Protein AF-A0A2V8MCE2-F1 (afdb_monomer)

Structure (mmCIF, N/CA/C/O backbone):
data_AF-A0A2V8MCE2-F1
#
_entry.id   AF-A0A2V8MCE2-F1
#
loop_
_atom_site.group_PDB
_atom_site.id
_atom_site.type_symbol
_atom_site.label_atom_id
_atom_site.label_alt_id
_atom_site.label_comp_id
_atom_site.label_asym_id
_atom_site.label_entity_id
_atom_site.label_seq_id
_atom_site.pdbx_PDB_ins_code
_atom_site.Cartn_x
_atom_site.Cartn_y
_atom_site.Cartn_z
_atom_site.occupancy
_atom_site.B_iso_or_equiv
_atom_site.auth_seq_id
_atom_site.auth_comp_id
_atom_site.auth_asym_id
_atom_site.auth_atom_id
_atom_site.pdbx_PDB_model_num
ATOM 1 N N . MET A 1 1 ? 3.699 24.117 21.469 1.00 47.53 1 MET A N 1
ATOM 2 C CA . MET A 1 1 ? 4.068 23.188 22.551 1.00 47.53 1 MET A CA 1
ATOM 3 C C . MET A 1 1 ? 2.781 22.724 23.207 1.00 47.53 1 MET A C 1
ATOM 5 O O . MET A 1 1 ? 2.447 23.322 24.200 1.00 47.53 1 MET A O 1
ATOM 9 N N . GLU A 1 2 ? 2.053 21.762 22.623 1.00 52.28 2 GLU A N 1
ATOM 10 C CA . GLU A 1 2 ? 0.957 20.986 23.254 1.00 52.28 2 GLU A CA 1
ATOM 11 C C . GLU A 1 2 ? 0.641 19.793 22.329 1.00 52.28 2 GLU A C 1
ATOM 13 O O . GLU A 1 2 ? -0.232 19.863 21.475 1.00 52.28 2 GLU A O 1
ATOM 18 N N . VAL A 1 3 ? 1.436 18.722 22.402 1.00 53.00 3 VAL A N 1
ATOM 19 C CA . VAL A 1 3 ? 1.158 17.451 21.686 1.00 53.00 3 VAL A CA 1
ATOM 20 C C . VAL 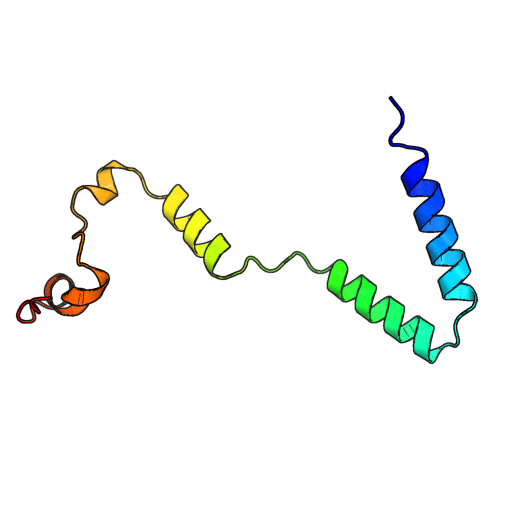A 1 3 ? 1.018 16.274 22.657 1.00 53.00 3 VAL A C 1
ATOM 22 O O . VAL A 1 3 ? 0.614 15.188 22.266 1.00 53.00 3 VAL A O 1
ATOM 25 N N . PHE A 1 4 ? 1.310 16.501 23.941 1.00 46.31 4 PHE A N 1
ATOM 26 C CA . PHE A 1 4 ? 1.357 15.466 24.973 1.00 46.31 4 PHE A CA 1
ATOM 27 C C . PHE A 1 4 ? 0.013 15.232 25.686 1.00 46.31 4 PHE A C 1
ATOM 29 O O . PHE A 1 4 ? -0.128 14.216 26.353 1.00 46.31 4 PHE A O 1
ATOM 36 N N . ASP A 1 5 ? -0.983 16.110 25.512 1.00 50.69 5 ASP A N 1
ATOM 37 C CA . ASP A 1 5 ? -2.267 16.035 26.239 1.00 50.69 5 ASP A CA 1
ATOM 38 C C . ASP A 1 5 ? -3.385 15.314 25.446 1.00 50.69 5 ASP A C 1
ATOM 40 O O . ASP A 1 5 ? -4.334 14.761 25.995 1.00 50.69 5 ASP A O 1
ATOM 44 N N . VAL A 1 6 ? -3.262 15.243 24.115 1.00 56.44 6 VAL A N 1
ATOM 45 C 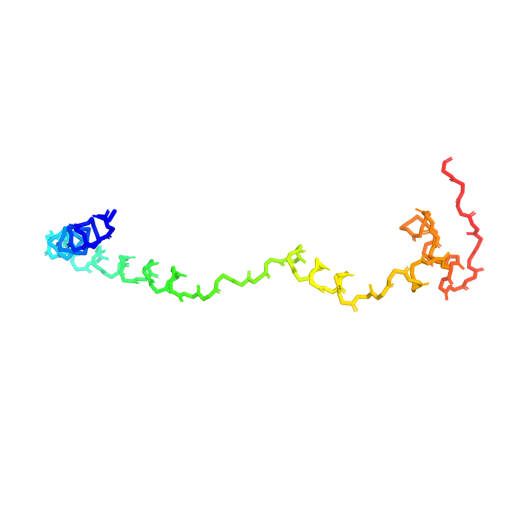CA . VAL A 1 6 ? -4.275 14.601 23.254 1.00 56.44 6 VAL A CA 1
ATOM 46 C C . VAL A 1 6 ? -4.151 13.072 23.269 1.00 56.44 6 VAL A C 1
ATOM 48 O O . VAL A 1 6 ? -5.165 12.379 23.259 1.00 56.44 6 VAL A O 1
ATOM 51 N N . ALA A 1 7 ? -2.926 12.539 23.319 1.00 55.72 7 ALA A N 1
ATOM 52 C CA . ALA A 1 7 ? -2.673 11.096 23.275 1.00 55.72 7 ALA A CA 1
ATOM 53 C C . ALA A 1 7 ? -3.158 10.374 24.544 1.00 55.72 7 ALA A C 1
ATOM 55 O O . ALA A 1 7 ? -3.850 9.363 24.432 1.00 55.72 7 ALA A O 1
ATOM 56 N N . ALA A 1 8 ? -2.888 10.945 25.726 1.00 59.72 8 ALA A N 1
ATOM 57 C CA . ALA A 1 8 ? -3.360 10.410 27.007 1.00 59.72 8 ALA A CA 1
ATOM 58 C C . ALA A 1 8 ? -4.897 10.301 27.043 1.00 59.72 8 ALA A C 1
ATOM 60 O O . ALA A 1 8 ? -5.455 9.287 27.449 1.00 59.72 8 ALA A O 1
ATOM 61 N N . ASN A 1 9 ? -5.592 11.301 26.489 1.00 80.06 9 ASN A N 1
ATOM 62 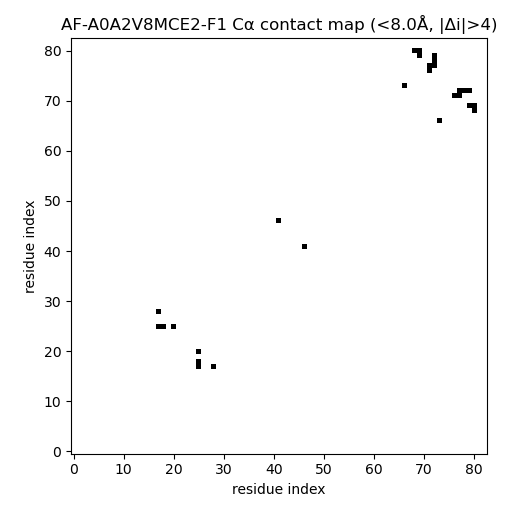C CA . ASN A 1 9 ? -7.051 11.311 26.408 1.00 80.06 9 ASN A CA 1
ATOM 63 C C . ASN A 1 9 ? -7.620 10.211 25.489 1.00 80.06 9 ASN A C 1
ATOM 65 O O . ASN A 1 9 ? -8.724 9.722 25.721 1.00 80.06 9 ASN A O 1
ATOM 69 N N . ILE A 1 10 ? -6.912 9.833 24.421 1.00 88.31 10 ILE A N 1
ATOM 70 C CA . ILE A 1 10 ? -7.400 8.822 23.470 1.00 88.31 10 ILE A CA 1
ATOM 71 C C . ILE A 1 10 ? -7.193 7.411 24.024 1.00 88.31 10 ILE A C 1
ATOM 73 O O . ILE A 1 10 ? -8.112 6.596 23.937 1.00 88.31 10 ILE A O 1
ATOM 77 N N . GLU A 1 11 ? -6.029 7.132 24.614 1.00 88.12 11 GLU A N 1
ATOM 78 C CA . GLU A 1 11 ? -5.721 5.828 25.209 1.00 88.12 11 GLU A CA 1
ATOM 79 C C . GLU A 1 11 ? -6.705 5.480 26.333 1.00 88.12 11 GLU A C 1
ATOM 81 O O . GLU A 1 11 ? -7.346 4.426 26.294 1.00 88.12 11 GLU A O 1
ATOM 86 N N . ASP A 1 12 ? -6.917 6.405 27.272 1.00 91.56 12 ASP A N 1
ATOM 87 C CA . ASP A 1 12 ? -7.833 6.196 28.395 1.00 91.56 12 ASP A CA 1
ATOM 88 C C . ASP A 1 12 ? -9.273 5.944 27.921 1.00 91.56 12 ASP A C 1
ATOM 90 O O . ASP A 1 12 ? -9.941 5.011 28.385 1.00 91.56 12 ASP A O 1
ATOM 94 N N . LYS A 1 13 ? -9.744 6.716 26.932 1.00 91.62 13 LYS A N 1
ATOM 95 C CA . LYS A 1 13 ? -11.074 6.534 26.327 1.00 91.62 13 LYS A CA 1
ATOM 96 C C . LYS A 1 13 ? -11.214 5.197 25.606 1.00 91.62 13 LYS A C 1
ATOM 98 O O . LYS A 1 13 ? -12.283 4.585 25.666 1.00 91.62 13 LYS A O 1
ATOM 103 N N . LEU A 1 14 ? -10.168 4.740 24.917 1.00 91.88 14 LEU A N 1
ATOM 104 C CA . LEU A 1 14 ? -10.161 3.433 24.260 1.00 91.88 14 LEU A CA 1
ATOM 105 C C . LEU A 1 14 ? -10.256 2.313 25.295 1.00 91.88 14 LEU A C 1
ATOM 107 O O . LEU A 1 14 ? -11.115 1.439 25.161 1.00 91.88 14 LEU A O 1
ATOM 111 N N . ILE A 1 15 ? -9.448 2.372 26.356 1.00 93.62 15 ILE A N 1
ATOM 112 C CA . ILE A 1 15 ? -9.462 1.382 27.440 1.00 93.62 15 ILE A CA 1
ATOM 113 C C . ILE A 1 15 ? -10.842 1.331 28.105 1.00 93.62 15 ILE A C 1
ATOM 115 O O . ILE A 1 15 ? -11.397 0.243 28.287 1.00 93.62 15 ILE A O 1
ATOM 119 N N . GLU A 1 16 ? -11.425 2.483 28.443 1.00 94.44 16 GLU A N 1
ATOM 120 C CA . GLU A 1 16 ? -12.769 2.556 29.026 1.00 94.44 16 GLU A CA 1
ATOM 12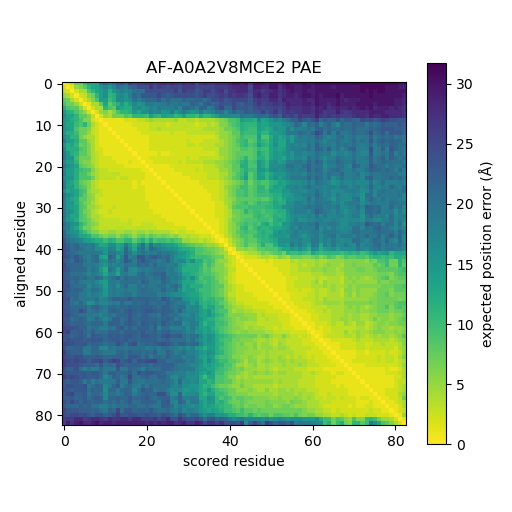1 C C . GLU A 1 16 ? -13.815 1.930 28.093 1.00 94.44 16 GLU A C 1
ATOM 123 O O . GLU A 1 16 ? -14.624 1.090 28.510 1.00 94.44 16 GLU A O 1
ATOM 128 N N . ARG A 1 17 ? -13.773 2.279 26.802 1.00 94.44 17 ARG A N 1
ATOM 129 C CA . ARG A 1 17 ? -14.748 1.781 25.834 1.00 94.44 17 ARG A CA 1
ATOM 130 C C . ARG A 1 17 ? -14.621 0.281 25.623 1.00 94.44 17 ARG A C 1
ATOM 132 O O . ARG A 1 17 ? -15.653 -0.389 25.628 1.00 94.44 17 ARG A O 1
ATOM 139 N N . VAL A 1 18 ? -13.406 -0.250 25.502 1.00 96.38 18 VAL A N 1
ATOM 140 C CA . VAL A 1 18 ? -13.154 -1.692 25.353 1.00 96.38 18 VAL A CA 1
ATOM 141 C C . VAL A 1 18 ? -13.635 -2.459 26.582 1.00 96.38 18 VAL A C 1
ATOM 143 O O . VAL A 1 18 ? -14.327 -3.464 26.430 1.00 96.38 18 VAL A O 1
ATOM 146 N N . ARG A 1 19 ? -13.384 -1.949 27.796 1.00 95.19 19 ARG A N 1
ATOM 147 C CA . ARG A 1 19 ? -13.879 -2.566 29.041 1.00 95.19 19 ARG A CA 1
ATOM 148 C C . ARG A 1 19 ? -15.406 -2.686 29.086 1.00 95.19 19 ARG A C 1
ATOM 150 O O . ARG A 1 19 ? -15.914 -3.640 29.665 1.00 95.19 19 ARG A O 1
ATOM 157 N N . SER A 1 20 ? -16.133 -1.752 28.466 1.00 96.25 20 SER A N 1
ATOM 158 C CA . SER A 1 20 ? -17.605 -1.777 28.391 1.00 96.25 20 SER A CA 1
ATOM 159 C C . SER A 1 20 ? -18.182 -2.777 27.374 1.00 96.25 20 SER A C 1
ATOM 161 O O . SER A 1 20 ? -19.396 -2.987 27.342 1.00 96.25 20 SER A O 1
ATOM 163 N N . LEU A 1 21 ? -17.351 -3.362 26.505 1.00 96.44 21 LEU A N 1
ATOM 164 C CA . LEU A 1 21 ? -17.796 -4.283 25.460 1.00 96.44 21 LEU A CA 1
ATOM 165 C C . LEU A 1 21 ? -17.970 -5.710 25.992 1.00 96.44 21 LEU A C 1
ATOM 167 O O . LEU A 1 21 ? -17.313 -6.125 26.942 1.00 96.44 21 LEU A O 1
ATOM 171 N N . ALA A 1 22 ? -18.829 -6.482 25.325 1.00 97.69 22 ALA A N 1
ATOM 172 C CA . ALA A 1 22 ? -18.934 -7.920 25.546 1.00 97.69 22 ALA A CA 1
ATOM 173 C C . ALA A 1 22 ? -17.639 -8.648 25.107 1.00 97.69 22 ALA A C 1
ATOM 175 O O . ALA A 1 22 ? -16.921 -8.126 24.247 1.00 97.69 22 ALA A O 1
ATOM 176 N N . PRO A 1 23 ? -17.317 -9.834 25.666 1.00 95.81 23 PRO A N 1
ATOM 177 C CA . PRO A 1 23 ? -16.034 -10.508 25.424 1.00 95.81 23 PRO A CA 1
ATOM 178 C C . PRO A 1 23 ? -15.726 -10.808 23.948 1.00 95.81 23 PRO A C 1
ATOM 180 O O . PRO A 1 23 ? -14.583 -10.691 23.516 1.00 95.81 23 PRO A O 1
ATOM 183 N N . ASP A 1 24 ? -16.744 -11.149 23.160 1.00 96.19 24 ASP A N 1
ATOM 184 C CA . ASP A 1 24 ? -16.651 -11.363 21.711 1.00 96.19 24 ASP A CA 1
ATOM 185 C C . ASP A 1 24 ? -16.207 -10.093 20.973 1.00 96.19 24 ASP A C 1
ATOM 187 O O . ASP A 1 24 ? -15.347 -10.131 20.094 1.00 96.19 24 ASP A O 1
ATOM 191 N N . LYS A 1 25 ? -16.732 -8.940 21.389 1.00 95.56 25 LYS A N 1
ATOM 192 C CA . LYS A 1 25 ? -16.360 -7.639 20.829 1.00 95.56 25 LYS A CA 1
ATOM 193 C C . LYS A 1 25 ? -14.994 -7.166 21.316 1.00 95.56 25 LYS A C 1
ATOM 195 O O . LYS A 1 25 ? -14.289 -6.517 20.555 1.00 95.56 25 LYS A O 1
ATOM 200 N N . GLN A 1 26 ? -14.604 -7.498 22.548 1.00 96.56 26 GLN A N 1
ATOM 201 C CA . GLN A 1 26 ? -13.245 -7.238 23.037 1.00 96.56 26 GLN A CA 1
ATOM 202 C C . GLN A 1 26 ? -12.208 -8.007 22.211 1.00 96.56 26 GLN A C 1
ATOM 204 O O . GLN A 1 26 ? -11.200 -7.423 21.823 1.00 96.56 26 GLN A O 1
ATOM 209 N N . ARG A 1 27 ? -12.486 -9.278 21.879 1.00 94.75 27 ARG A N 1
ATOM 210 C CA . ARG A 1 27 ? -11.641 -10.071 20.974 1.00 94.75 27 ARG A CA 1
ATOM 211 C C . ARG A 1 27 ? -11.520 -9.412 19.599 1.00 94.75 27 ARG A C 1
ATOM 213 O O . ARG A 1 27 ? -10.408 -9.215 19.142 1.00 94.75 27 ARG A O 1
ATOM 220 N N . ALA A 1 28 ? -12.633 -8.996 18.994 1.00 94.25 28 ALA A N 1
ATOM 221 C CA . ALA A 1 28 ? -12.600 -8.338 17.686 1.00 94.25 28 ALA A CA 1
ATOM 222 C C . ALA A 1 28 ? -11.779 -7.033 17.681 1.00 94.25 28 ALA A C 1
ATOM 224 O O . ALA A 1 28 ? -11.120 -6.722 16.693 1.00 94.25 28 ALA A O 1
ATOM 225 N N . VAL A 1 29 ? -11.806 -6.263 18.777 1.00 95.12 29 VAL A N 1
ATOM 226 C CA . VAL A 1 29 ? -10.961 -5.065 18.908 1.00 95.12 29 VAL A CA 1
ATOM 227 C C . VAL A 1 29 ? -9.486 -5.436 19.039 1.00 95.12 29 VAL A C 1
ATOM 229 O O . VAL A 1 29 ? -8.657 -4.763 18.440 1.00 95.12 29 VAL A O 1
ATOM 232 N N . LEU A 1 30 ? -9.158 -6.487 19.797 1.00 94.19 30 LEU A N 1
ATOM 233 C CA . LEU A 1 30 ? -7.781 -6.968 19.902 1.00 94.19 30 LEU A CA 1
ATOM 234 C C . LEU A 1 30 ? -7.238 -7.373 18.528 1.00 94.19 30 LEU A C 1
ATOM 236 O O . LEU A 1 30 ? -6.191 -6.871 18.141 1.00 94.19 30 LEU A O 1
ATOM 240 N N . ASP A 1 31 ? -7.989 -8.181 17.778 1.00 93.69 31 ASP A N 1
ATOM 241 C CA . ASP A 1 31 ? -7.583 -8.639 16.444 1.00 93.69 31 ASP A CA 1
ATOM 242 C C . ASP A 1 31 ? -7.349 -7.446 15.490 1.00 93.69 31 ASP A C 1
ATOM 244 O O . ASP A 1 31 ? -6.388 -7.423 14.727 1.00 93.69 31 ASP A O 1
ATOM 248 N N . PHE A 1 32 ? -8.188 -6.406 15.572 1.00 92.56 32 PHE A N 1
ATOM 249 C CA . PHE A 1 32 ? -8.014 -5.175 14.794 1.00 92.56 32 PHE A CA 1
ATOM 250 C C . PHE A 1 32 ? -6.775 -4.367 15.206 1.00 92.56 32 PHE A C 1
ATOM 252 O O . PHE A 1 32 ? -6.082 -3.820 14.355 1.00 92.56 32 PHE A O 1
ATOM 259 N N . VAL A 1 33 ? -6.491 -4.259 16.506 1.00 92.44 33 VAL A N 1
ATOM 260 C CA . VAL A 1 33 ? -5.289 -3.561 16.989 1.00 92.44 33 VAL A CA 1
ATOM 261 C C . VAL A 1 33 ? -4.023 -4.326 16.604 1.00 92.44 33 VAL A C 1
ATOM 263 O O . VAL A 1 33 ? -3.023 -3.692 16.282 1.00 92.44 33 VAL A O 1
ATOM 266 N N . GLU A 1 34 ? -4.064 -5.659 16.613 1.00 89.88 34 GLU A N 1
ATOM 267 C CA . GLU A 1 34 ? -2.966 -6.506 16.138 1.00 89.88 34 GLU A CA 1
ATOM 268 C C . GLU A 1 34 ? -2.709 -6.293 14.637 1.00 89.88 34 GLU A C 1
ATOM 270 O O . GLU A 1 34 ? -1.561 -6.064 14.269 1.00 89.88 34 GLU A O 1
ATOM 275 N N . ASP A 1 35 ? -3.755 -6.241 13.805 1.00 87.94 35 ASP A N 1
ATOM 276 C CA . ASP A 1 35 ? -3.657 -5.911 12.369 1.00 87.94 35 ASP A CA 1
ATOM 277 C C . ASP A 1 35 ? -3.080 -4.503 12.132 1.00 87.94 35 ASP A C 1
ATOM 279 O O . ASP A 1 35 ? -2.185 -4.315 11.314 1.00 87.94 35 ASP A O 1
ATOM 283 N N . LEU A 1 36 ? -3.514 -3.506 12.912 1.00 86.06 36 LEU A N 1
ATOM 284 C CA . LEU A 1 36 ? -2.948 -2.151 12.854 1.00 86.06 36 LEU A CA 1
ATOM 285 C C . LEU A 1 36 ? -1.485 -2.073 13.312 1.00 86.06 36 LEU A C 1
ATOM 287 O O . LEU A 1 36 ? -0.766 -1.154 12.914 1.00 86.06 36 LEU A O 1
ATOM 291 N N . ALA A 1 37 ? -1.070 -2.962 14.214 1.00 84.81 37 ALA A N 1
ATOM 292 C CA . ALA A 1 37 ? 0.295 -3.023 14.720 1.00 84.81 37 ALA A CA 1
ATOM 293 C C . ALA A 1 37 ? 1.227 -3.786 13.771 1.00 84.81 37 ALA A C 1
ATOM 295 O O . ALA A 1 37 ? 2.451 -3.649 13.895 1.00 84.81 37 ALA A O 1
ATOM 296 N N . GLU A 1 38 ? 0.683 -4.569 12.831 1.00 82.50 38 GLU A N 1
ATOM 297 C CA . GLU A 1 38 ? 1.490 -5.120 11.756 1.00 82.50 38 GLU A CA 1
ATOM 298 C C . GLU A 1 38 ? 2.084 -3.962 10.941 1.00 82.50 38 GLU A C 1
ATOM 300 O O . GLU A 1 38 ? 1.379 -3.022 10.563 1.00 82.50 38 GLU A O 1
ATOM 305 N N . PRO A 1 39 ? 3.404 -3.973 10.683 1.00 75.88 39 PRO A N 1
ATOM 306 C CA . PRO A 1 39 ? 4.007 -2.950 9.849 1.00 75.88 39 PRO A CA 1
ATOM 307 C C . PRO A 1 39 ? 3.304 -2.974 8.496 1.00 75.88 39 PRO A C 1
ATOM 309 O O . PRO A 1 39 ? 3.210 -4.049 7.899 1.00 75.88 39 PRO A O 1
ATOM 312 N N . GLU A 1 40 ? 2.848 -1.810 8.010 1.00 70.88 40 GLU A N 1
ATOM 313 C CA . GLU A 1 40 ? 2.249 -1.701 6.679 1.00 70.88 40 GLU A CA 1
ATOM 314 C C . GLU A 1 40 ? 3.155 -2.432 5.692 1.00 70.88 40 GLU A C 1
ATOM 316 O O . GLU A 1 40 ? 4.290 -2.020 5.413 1.00 70.88 40 GLU A O 1
ATOM 321 N N . SER A 1 41 ? 2.685 -3.585 5.209 1.00 70.50 41 SER A N 1
ATOM 322 C CA . SER A 1 41 ? 3.442 -4.326 4.222 1.00 70.50 41 SER A CA 1
ATOM 323 C C . SER A 1 41 ? 3.535 -3.399 3.018 1.00 70.50 41 SER A C 1
ATOM 325 O O . SER A 1 41 ? 2.506 -3.026 2.450 1.00 70.50 41 SER A O 1
ATOM 327 N N . LYS A 1 42 ? 4.755 -2.957 2.679 1.00 74.88 42 LYS A N 1
ATOM 328 C CA . LYS A 1 42 ? 4.957 -2.039 1.555 1.00 74.88 42 LYS A CA 1
ATOM 329 C C . LYS A 1 42 ? 4.204 -2.599 0.362 1.00 74.88 42 LYS A C 1
ATOM 331 O O . LYS A 1 42 ? 4.459 -3.743 -0.050 1.00 74.88 42 LYS A O 1
ATOM 336 N N . ASN A 1 43 ? 3.256 -1.826 -0.156 1.00 83.06 43 ASN A N 1
ATOM 337 C CA . ASN A 1 43 ? 2.515 -2.264 -1.323 1.00 83.06 43 ASN A CA 1
ATOM 338 C C . ASN A 1 43 ? 3.498 -2.391 -2.505 1.00 83.06 43 ASN A C 1
ATOM 340 O O . ASN A 1 43 ? 4.653 -1.955 -2.449 1.00 83.06 43 ASN A O 1
ATOM 344 N N . LEU A 1 44 ? 3.057 -3.033 -3.585 1.00 83.25 44 LEU A N 1
ATOM 345 C CA . LEU A 1 44 ? 3.911 -3.247 -4.752 1.00 83.25 44 LEU A CA 1
ATOM 346 C C . LEU A 1 44 ? 4.502 -1.930 -5.292 1.00 83.25 44 LEU A C 1
ATOM 348 O O . LEU A 1 44 ? 5.655 -1.915 -5.713 1.00 83.25 44 LEU A O 1
ATOM 352 N N . TRP A 1 45 ? 3.750 -0.830 -5.230 1.00 87.88 45 TRP A N 1
ATOM 353 C CA . TRP A 1 45 ? 4.192 0.477 -5.714 1.00 87.88 45 TRP A CA 1
ATOM 354 C C . TRP A 1 45 ? 5.279 1.096 -4.848 1.00 87.88 45 TRP A C 1
ATOM 356 O O . TRP A 1 45 ? 6.228 1.650 -5.397 1.00 87.88 45 TRP A O 1
ATOM 366 N N . ASP A 1 46 ? 5.187 0.968 -3.526 1.00 88.44 46 ASP A N 1
ATOM 367 C CA . ASP A 1 46 ? 6.229 1.454 -2.620 1.00 88.44 46 ASP A CA 1
ATOM 368 C C . ASP A 1 46 ? 7.523 0.661 -2.812 1.00 88.44 46 ASP A C 1
ATOM 370 O O . ASP A 1 46 ? 8.600 1.246 -2.898 1.00 88.44 46 ASP A O 1
ATOM 374 N N . LYS A 1 47 ? 7.419 -0.658 -3.017 1.00 88.62 47 LYS A N 1
ATOM 375 C CA . LYS A 1 47 ? 8.580 -1.495 -3.358 1.00 88.62 47 LYS A CA 1
ATOM 376 C C . LYS A 1 47 ? 9.208 -1.101 -4.697 1.00 88.62 47 LYS A C 1
ATOM 378 O O . LYS A 1 47 ? 10.428 -1.021 -4.791 1.00 88.62 47 LYS A O 1
ATOM 383 N N . ILE A 1 48 ? 8.397 -0.847 -5.730 1.00 89.56 48 ILE A N 1
ATOM 384 C CA . ILE A 1 48 ? 8.893 -0.382 -7.035 1.00 89.56 48 ILE A CA 1
ATOM 385 C C . ILE A 1 48 ? 9.580 0.977 -6.885 1.00 89.56 48 ILE A C 1
ATOM 387 O O . ILE A 1 48 ? 10.676 1.153 -7.409 1.00 89.56 48 ILE A O 1
ATOM 391 N N . ARG A 1 49 ? 8.974 1.921 -6.154 1.00 90.00 49 ARG A N 1
ATOM 392 C CA . ARG A 1 49 ? 9.536 3.262 -5.946 1.00 90.00 49 ARG A CA 1
ATOM 393 C C . ARG A 1 49 ? 10.913 3.196 -5.290 1.00 90.00 49 ARG A C 1
ATOM 395 O O . ARG A 1 49 ? 11.844 3.802 -5.803 1.00 90.00 49 ARG A O 1
ATOM 402 N N . GLU A 1 50 ? 11.056 2.403 -4.233 1.00 91.06 50 GLU A N 1
ATOM 40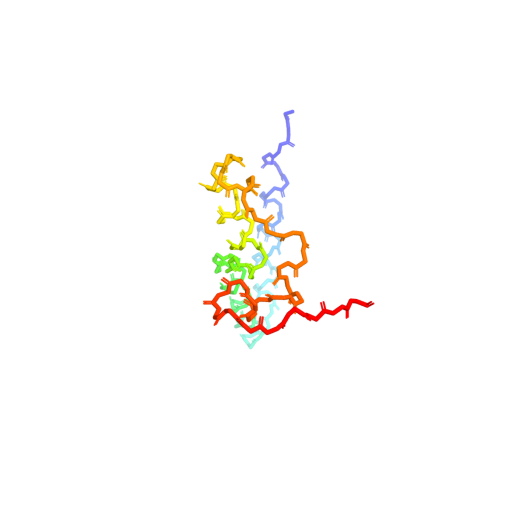3 C CA . GLU A 1 50 ? 12.340 2.215 -3.544 1.00 91.06 50 GLU A CA 1
ATOM 404 C C . GLU A 1 50 ? 13.422 1.635 -4.459 1.00 91.06 50 GLU A C 1
ATOM 406 O O . GLU A 1 50 ? 14.571 2.073 -4.423 1.00 91.06 50 GLU A O 1
ATOM 411 N N . ILE A 1 51 ? 13.061 0.675 -5.316 1.00 90.56 51 ILE A N 1
ATOM 412 C CA . ILE A 1 51 ? 13.994 0.126 -6.306 1.00 90.56 51 ILE A CA 1
ATOM 413 C C . ILE A 1 51 ? 14.394 1.212 -7.307 1.00 90.56 51 ILE A C 1
ATOM 415 O O . ILE A 1 51 ? 15.584 1.387 -7.554 1.00 90.56 51 ILE A O 1
ATOM 419 N N . MET A 1 52 ? 13.434 1.966 -7.847 1.00 89.44 52 MET A N 1
ATOM 420 C CA . MET A 1 52 ? 13.702 3.033 -8.818 1.00 89.44 52 MET A CA 1
ATOM 421 C C . MET A 1 52 ? 14.610 4.127 -8.240 1.00 89.44 52 MET A C 1
ATOM 423 O O . MET A 1 52 ? 15.518 4.581 -8.928 1.00 89.44 52 MET A O 1
ATOM 427 N N . GLU A 1 53 ? 14.408 4.509 -6.976 1.00 91.44 53 GLU A N 1
ATOM 428 C CA . GLU A 1 53 ? 15.251 5.482 -6.264 1.00 91.44 53 GLU A CA 1
ATOM 429 C C . GLU A 1 53 ? 16.686 4.981 -6.035 1.00 91.44 53 GLU A C 1
ATOM 431 O O . GLU A 1 53 ? 17.614 5.783 -5.948 1.00 91.44 53 GLU A O 1
ATOM 436 N N . SER A 1 54 ? 16.888 3.662 -5.959 1.00 92.44 54 SER A N 1
ATOM 437 C CA . SER A 1 54 ? 18.218 3.063 -5.788 1.00 92.44 54 SER A CA 1
ATOM 438 C C . SER A 1 54 ? 19.049 3.001 -7.078 1.00 92.44 54 SER A C 1
ATOM 440 O O . SER A 1 54 ? 20.249 2.721 -7.019 1.00 92.44 54 SER A O 1
ATOM 442 N N . VAL A 1 55 ? 18.436 3.257 -8.240 1.00 91.56 55 VAL A N 1
ATOM 443 C CA . VAL A 1 55 ? 19.092 3.177 -9.551 1.00 91.56 55 VAL A CA 1
ATOM 444 C C . VAL A 1 55 ? 19.602 4.565 -9.971 1.00 91.56 55 VAL A C 1
ATOM 446 O O . VAL A 1 55 ? 18.797 5.492 -10.080 1.00 91.56 55 VAL A O 1
ATOM 449 N N . PRO A 1 56 ? 20.911 4.731 -10.252 1.00 93.44 56 PRO A N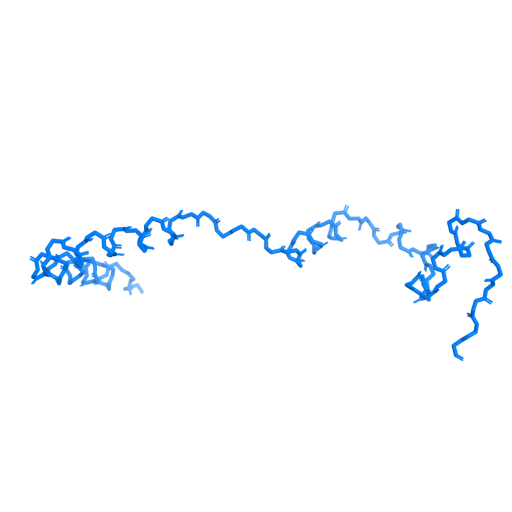 1
ATOM 450 C CA . PRO A 1 56 ? 21.468 6.007 -10.702 1.00 93.44 56 PRO A CA 1
ATOM 451 C C . PRO A 1 56 ? 20.817 6.531 -11.998 1.00 93.44 56 PRO A C 1
ATOM 453 O O . PRO A 1 56 ? 20.492 5.720 -12.870 1.00 93.44 56 PRO A O 1
ATOM 456 N N . PRO A 1 57 ? 20.668 7.860 -12.176 1.00 88.25 57 PRO A N 1
ATOM 457 C CA . PRO A 1 57 ? 20.091 8.459 -13.384 1.00 88.25 57 PRO A CA 1
ATOM 458 C C . PRO A 1 57 ? 20.740 7.984 -14.689 1.00 88.25 57 PRO A C 1
ATOM 460 O O . PRO A 1 57 ? 20.046 7.743 -15.673 1.00 88.25 57 PRO A O 1
ATOM 463 N N . GLU A 1 58 ? 22.058 7.789 -14.684 1.00 92.62 58 GLU A N 1
ATOM 464 C CA . GLU A 1 58 ? 22.844 7.399 -15.858 1.00 92.62 58 GLU A CA 1
ATOM 465 C C . GLU A 1 58 ? 22.473 5.993 -16.354 1.00 92.62 58 GLU A C 1
ATOM 467 O O . GLU A 1 58 ? 22.571 5.697 -17.544 1.00 92.62 58 GLU A O 1
ATOM 472 N N . ALA A 1 59 ? 21.988 5.120 -15.463 1.00 88.50 59 ALA A N 1
ATOM 473 C CA . ALA A 1 59 ? 21.524 3.787 -15.841 1.00 88.50 59 ALA A CA 1
ATOM 474 C C . ALA A 1 59 ? 20.231 3.829 -16.676 1.00 88.50 59 ALA A C 1
ATOM 476 O O . ALA A 1 59 ? 19.932 2.875 -17.397 1.00 88.50 59 ALA A O 1
ATOM 477 N N . TRP A 1 60 ? 19.483 4.937 -16.627 1.00 89.00 60 TRP A N 1
ATOM 478 C CA . TRP A 1 60 ? 18.249 5.113 -17.389 1.00 89.00 60 TRP A CA 1
ATOM 479 C C . TRP A 1 60 ? 18.480 5.614 -18.819 1.00 89.00 60 TRP A C 1
ATOM 481 O O . TRP A 1 60 ? 17.596 5.434 -19.654 1.00 89.00 60 TRP A O 1
ATOM 491 N N . GLU A 1 61 ? 19.654 6.167 -19.143 1.00 90.00 61 GLU A N 1
ATOM 492 C CA . GLU A 1 61 ? 19.934 6.781 -20.456 1.00 90.00 61 GLU A CA 1
ATOM 493 C C . GLU A 1 61 ? 19.801 5.802 -21.635 1.00 90.00 61 GLU A C 1
ATOM 495 O O . GLU A 1 61 ? 19.424 6.197 -22.736 1.00 90.00 61 GLU A O 1
ATOM 500 N N . GLY A 1 62 ? 20.074 4.515 -21.406 1.00 85.81 62 GLY A N 1
ATOM 501 C CA . GLY A 1 62 ? 19.928 3.458 -22.411 1.00 85.81 62 GLY A CA 1
ATOM 502 C C . GLY A 1 62 ? 18.551 2.788 -22.437 1.00 85.81 62 GLY A C 1
ATOM 503 O O . GLY A 1 62 ? 18.356 1.845 -23.205 1.00 85.81 62 GLY A O 1
ATOM 504 N N . THR A 1 63 ? 17.613 3.215 -21.586 1.00 90.31 63 THR A N 1
ATOM 505 C CA . THR A 1 63 ? 16.315 2.547 -21.448 1.00 90.31 63 THR A CA 1
ATOM 506 C C . THR A 1 63 ? 15.345 3.019 -22.535 1.00 90.31 63 THR A C 1
ATOM 508 O O . THR A 1 63 ? 15.135 4.222 -22.694 1.00 90.31 63 THR A O 1
ATOM 511 N N . PRO A 1 64 ? 14.714 2.099 -23.283 1.00 92.06 64 PRO A N 1
ATOM 512 C CA . PRO A 1 64 ? 13.752 2.461 -24.315 1.00 92.06 64 PRO A CA 1
ATOM 513 C C . PRO A 1 64 ? 12.456 3.016 -23.714 1.00 92.06 64 PRO A C 1
ATOM 515 O O . PRO A 1 64 ? 11.889 2.443 -22.782 1.00 92.06 64 PRO A O 1
ATOM 518 N N . THR A 1 65 ? 11.946 4.106 -24.290 1.00 91.69 65 THR A N 1
ATOM 519 C CA . THR A 1 65 ? 10.700 4.762 -23.850 1.00 91.69 65 THR A CA 1
ATOM 520 C C . THR A 1 65 ? 9.456 3.908 -24.088 1.00 91.69 65 THR A C 1
ATOM 522 O O . THR A 1 65 ? 8.459 4.061 -23.392 1.00 91.69 65 THR A O 1
ATOM 525 N N . ASP A 1 66 ? 9.522 2.993 -25.052 1.00 93.81 66 ASP A N 1
ATOM 526 C CA . ASP A 1 66 ? 8.478 2.043 -25.442 1.00 93.81 66 ASP A CA 1
ATOM 527 C C . ASP A 1 66 ? 8.761 0.624 -24.911 1.00 93.81 66 ASP A C 1
ATOM 529 O O . ASP A 1 66 ? 8.217 -0.365 -25.409 1.00 93.81 66 ASP A O 1
ATOM 533 N N . GLY A 1 67 ? 9.617 0.501 -23.890 1.00 91.31 67 GLY A N 1
ATOM 534 C CA . GLY A 1 67 ? 10.052 -0.787 -23.349 1.00 91.31 67 GLY A CA 1
ATOM 535 C C . GLY A 1 67 ? 8.909 -1.679 -22.852 1.00 91.31 67 GLY A C 1
ATOM 536 O O . GLY A 1 67 ? 9.003 -2.897 -22.966 1.00 91.31 67 GLY A O 1
ATOM 537 N N . SER A 1 68 ? 7.805 -1.102 -22.365 1.00 91.56 68 SER A N 1
ATOM 538 C CA . SER A 1 68 ? 6.620 -1.864 -21.935 1.00 91.56 68 SER A CA 1
ATOM 539 C C . SER A 1 68 ? 5.880 -2.539 -23.097 1.00 91.56 68 SER A C 1
ATOM 541 O O . SER A 1 68 ? 5.248 -3.575 -22.901 1.00 91.56 68 SER A O 1
ATOM 543 N N . ILE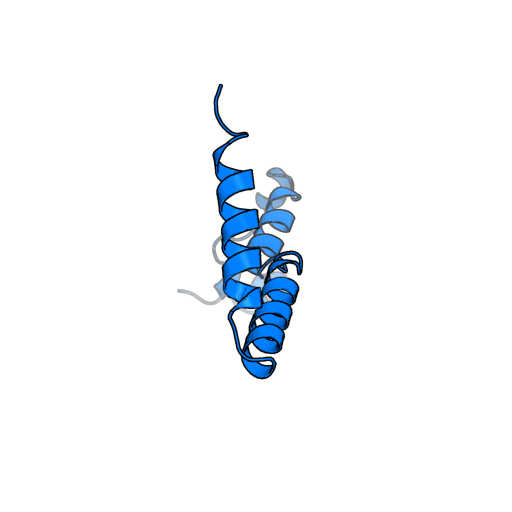 A 1 69 ? 5.976 -1.979 -24.304 1.00 94.50 69 ILE A N 1
ATOM 544 C CA . ILE A 1 69 ? 5.313 -2.471 -25.520 1.00 94.50 69 ILE A CA 1
ATOM 545 C C . ILE A 1 69 ? 6.250 -3.401 -26.293 1.00 94.50 69 ILE A C 1
ATOM 547 O O . ILE A 1 69 ? 5.827 -4.435 -26.815 1.00 94.50 69 ILE A O 1
ATOM 551 N N . ASN A 1 70 ? 7.537 -3.050 -26.322 1.00 95.38 70 ASN A N 1
ATOM 552 C CA . ASN A 1 70 ? 8.576 -3.699 -27.113 1.00 95.38 70 ASN A CA 1
ATOM 553 C C . ASN A 1 70 ? 9.549 -4.547 -26.274 1.00 95.38 70 ASN A C 1
ATOM 555 O O . ASN A 1 70 ? 10.676 -4.796 -26.696 1.00 95.38 70 ASN A O 1
ATOM 559 N N . VAL A 1 71 ? 9.125 -5.044 -25.106 1.00 94.75 71 VAL A N 1
ATOM 560 C CA . VAL A 1 71 ? 9.989 -5.819 -24.193 1.00 94.75 71 VAL A CA 1
ATOM 561 C C . VAL A 1 71 ? 10.665 -7.011 -24.884 1.00 94.75 71 VAL A C 1
ATOM 563 O O . VAL A 1 71 ? 11.871 -7.202 -24.745 1.00 94.75 71 VAL A O 1
ATOM 566 N N . ASP A 1 72 ? 9.928 -7.752 -25.717 1.00 95.00 72 ASP A N 1
ATOM 567 C CA . ASP A 1 72 ? 10.456 -8.918 -26.435 1.00 95.00 72 ASP A CA 1
ATOM 568 C C . ASP A 1 72 ? 11.513 -8.530 -27.478 1.00 95.00 72 ASP A C 1
ATOM 570 O O . ASP A 1 72 ? 12.443 -9.291 -27.751 1.00 95.00 72 ASP A O 1
ATOM 574 N N . HIS A 1 73 ? 11.389 -7.338 -28.065 1.00 95.50 73 HIS A N 1
ATOM 575 C CA . HIS A 1 73 ? 12.377 -6.813 -29.000 1.00 95.50 73 HIS A CA 1
ATOM 576 C C . HIS A 1 73 ? 13.702 -6.543 -28.282 1.00 95.50 73 HIS A C 1
ATOM 578 O O . HIS A 1 73 ? 14.751 -6.991 -28.741 1.00 95.50 73 HIS A O 1
ATOM 584 N N . TYR A 1 74 ? 13.653 -5.883 -27.124 1.00 92.75 74 TYR A N 1
ATOM 585 C CA . TYR A 1 74 ? 14.853 -5.502 -26.378 1.00 92.75 74 TYR A CA 1
ATOM 586 C C . TYR A 1 74 ? 15.506 -6.663 -25.622 1.00 92.75 74 TYR A C 1
ATOM 588 O O . TYR A 1 74 ? 16.730 -6.701 -25.518 1.00 92.75 74 TYR A O 1
ATOM 596 N N . LEU A 1 75 ? 14.719 -7.615 -25.113 1.00 94.19 75 LEU A N 1
ATOM 597 C CA . LEU A 1 75 ? 15.251 -8.756 -24.359 1.00 94.19 75 LEU A CA 1
ATOM 598 C C . LEU A 1 75 ? 15.609 -9.953 -25.245 1.00 94.19 75 LEU A C 1
ATOM 600 O O . LEU A 1 75 ? 16.545 -10.684 -24.923 1.00 94.19 75 LEU A O 1
ATOM 604 N N . TYR A 1 76 ? 14.880 -10.165 -26.344 1.00 95.31 76 TYR A N 1
ATOM 605 C CA . TYR A 1 76 ? 14.985 -11.391 -27.146 1.00 95.31 76 TYR A CA 1
ATOM 606 C C . TYR A 1 76 ? 15.214 -11.148 -28.645 1.00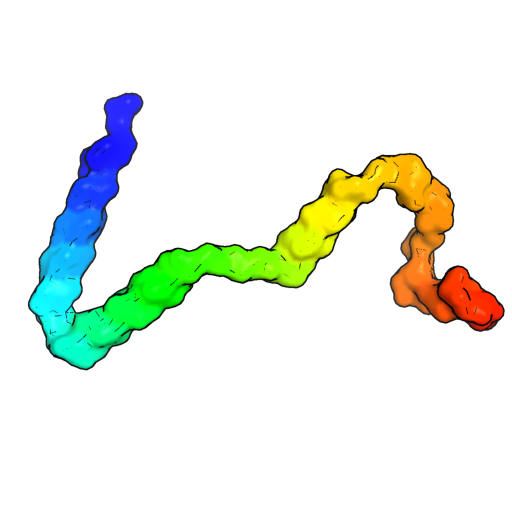 95.31 76 TYR A C 1
ATOM 608 O O . TYR A 1 76 ? 15.388 -12.112 -29.390 1.00 95.31 76 TYR A O 1
ATOM 616 N N . GLY A 1 77 ? 15.231 -9.895 -29.112 1.00 94.56 77 GLY A N 1
ATOM 617 C CA . GLY A 1 77 ? 15.445 -9.563 -30.525 1.00 94.56 77 GLY A CA 1
ATOM 618 C C . GLY A 1 77 ? 14.233 -9.815 -31.428 1.00 94.56 77 GLY A C 1
ATOM 619 O O . GLY A 1 77 ? 14.393 -9.918 -32.645 1.00 94.56 77 GLY A O 1
ATOM 620 N N . ALA A 1 78 ? 13.025 -9.935 -30.867 1.00 96.25 78 ALA A N 1
ATOM 621 C CA . ALA A 1 78 ? 11.796 -10.061 -31.655 1.00 96.25 78 ALA A CA 1
ATOM 622 C C . ALA A 1 78 ? 11.569 -8.831 -32.566 1.00 96.25 78 ALA A C 1
ATOM 624 O O . ALA A 1 78 ? 12.093 -7.753 -32.278 1.00 96.25 78 ALA A O 1
ATOM 625 N N . PRO A 1 79 ? 10.784 -8.936 -33.656 1.00 96.06 79 PRO A N 1
ATOM 626 C CA . PRO A 1 79 ? 10.405 -7.769 -34.451 1.00 96.06 79 PRO A CA 1
ATOM 627 C C . PRO A 1 79 ? 9.713 -6.697 -33.597 1.00 96.06 79 PRO A C 1
ATOM 629 O O . PRO A 1 79 ? 8.907 -7.022 -32.723 1.00 96.06 79 PRO A O 1
ATOM 632 N N . LYS A 1 80 ? 10.017 -5.423 -33.868 1.00 94.25 80 LYS A N 1
ATOM 633 C CA . LYS A 1 80 ? 9.419 -4.287 -33.161 1.00 94.25 80 LYS A CA 1
ATOM 634 C C . LYS A 1 80 ? 7.927 -4.175 -33.494 1.00 94.25 80 LYS A C 1
ATOM 636 O O . LYS A 1 80 ? 7.542 -4.309 -34.655 1.00 94.25 80 LYS A O 1
ATOM 641 N N . ARG A 1 81 ? 7.098 -3.930 -32.481 1.00 91.38 81 ARG A N 1
ATOM 642 C CA . ARG A 1 81 ? 5.678 -3.595 -32.625 1.00 91.38 81 ARG A CA 1
ATOM 643 C C . ARG A 1 81 ? 5.561 -2.081 -32.802 1.00 91.38 81 ARG A C 1
ATOM 645 O O . ARG A 1 81 ? 6.136 -1.324 -32.018 1.00 91.38 81 ARG A O 1
ATOM 652 N N . GLU A 1 82 ? 4.869 -1.665 -33.855 1.00 83.25 82 GLU A N 1
ATOM 653 C CA . GLU A 1 82 ? 4.471 -0.270 -34.057 1.00 83.25 82 GLU A CA 1
ATOM 654 C C . GLU A 1 82 ? 3.223 0.008 -33.202 1.00 83.25 82 GLU A C 1
ATOM 656 O O . GLU A 1 82 ? 2.378 -0.879 -33.054 1.00 83.25 82 GLU A O 1
ATOM 661 N N . GLU A 1 83 ? 3.163 1.192 -32.584 1.00 62.22 83 GLU A N 1
ATOM 662 C CA . GLU A 1 83 ? 2.005 1.669 -31.808 1.00 62.22 83 GLU A CA 1
ATOM 663 C C . GLU A 1 83 ? 0.825 2.067 -32.702 1.00 62.22 83 GLU A C 1
ATOM 665 O O . GLU A 1 83 ? 1.065 2.680 -33.770 1.00 62.22 83 GLU A O 1
#

Foldseek 3Di:
DDPPPVVVVVVVVVVVVLVPDDPVVVVVVVVVVVVVPPDPPQPPVSVVVVVVVVDDPVVCPPPDPCCVQQVCCVPPVDDGDDD

Radius of gyration: 25.51 Å; Cα contacts (8 Å, |Δi|>4): 14; chains: 1; bounding box: 42×35×64 Å

Sequence (83 aa):
MEVFDVAANIEDKLIERVRSLAPDKQRAVLDFVEDLAEPESKNLWDKIREIMESVPPEAWEGTPTDGSINVDHYLYGAPKREE

Secondary structure (DSSP, 8-state):
---HHHHHHHHHHHHHHHHTS-HHHHHHHHHHHHHHHS-----HHHHHHHHHHHS-GGGGTT--TTTTTSHHHHHH-PPPPP-

Solvent-accessible surface area (backbone atoms only — not comparable to full-atom values): 5257 Å² total; per-residue (Å²): 144,85,74,75,69,63,56,60,58,50,53,55,51,48,53,54,53,48,70,72,43,56,72,72,57,38,50,54,50,50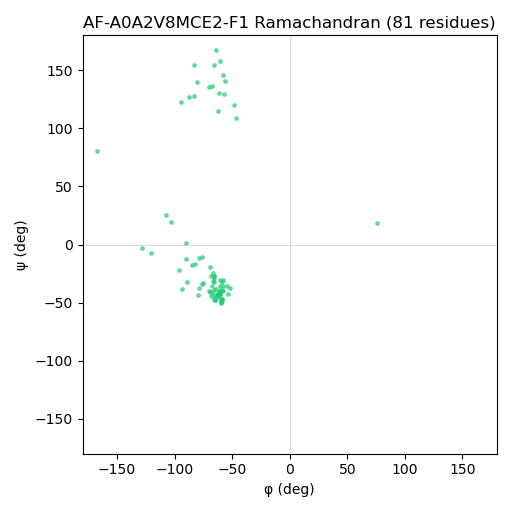,56,51,52,53,59,69,65,46,73,80,73,72,47,73,65,56,53,50,49,57,54,57,73,72,50,61,74,75,74,51,76,81,57,64,95,56,42,92,80,32,42,56,28,78,77,71,66,44,82,78,72,83,133

Mean predicted aligned error: 12.25 Å

pLDDT: mean 86.66, std 12.78, range [46.31, 97.69]